Protein AF-A0A7S2QGY5-F1 (afdb_monomer)

Mean predicted aligned error: 9.91 Å

InterPro domains:
  IPR001128 Cytochrome P450 [PF00067] (17-106)
  IPR002402 Cytochrome P450, E-class, group II [PR00464] (24-44)
  IPR002402 Cytochrome P450, E-class, group II [PR00464] (79-97)
  IPR036396 Cytochrome P450 superfamily [G3DSA:1.10.630.10] (2-115)
  IPR036396 Cytochrome P450 superfamily [SSF48264] (13-113)

Sequence (116 aa):
FKMTRSAALTGTDLALHGVFFAEGRQWSQHRRLTAPAFSEAAMKNYLPATCSVVATLLDQVEIAVQAGEPVNFSDMLRRYSADLISKLAFGQDFGSLVHNSSDLADLMAWTEAMES

Foldseek 3Di:
DADDDDPVCPPDPVPCQALNNDDDPSVVVNCVVCVVCVDPVNVVVLVVVLVVLVVLLVVLVVVCVVVVHDDDVVQSVVQSVVQ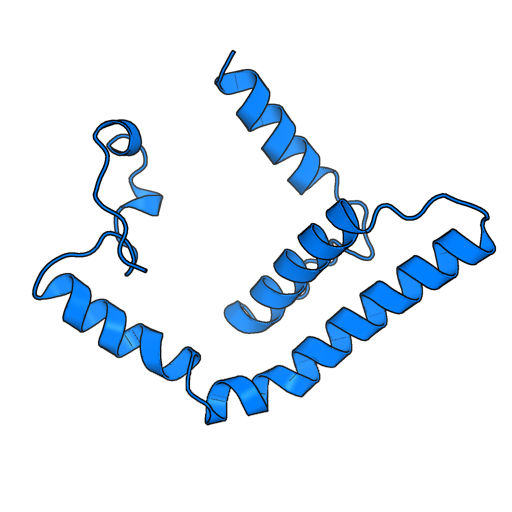SCCCSVPVDGPCVSPDVPCVVVVVVVVVVVVVD

pLDDT: mean 80.58, std 16.04, range [43.19, 96.88]

Nearest PDB structures (foldseek):
  5veu-assembly12_L  TM=9.327E-01  e=4.717E-03  Homo sapiens
  8ewn-assembly1_A-2  TM=8.635E-01  e=4.19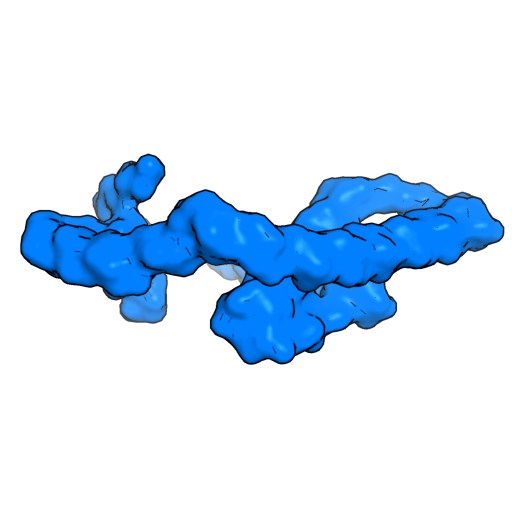6E-03  Homo sapiens
  1w0g-assembly1_A  TM=9.105E-01  e=8.983E-03  Homo sapiens
  4k9x-assembly1_A  TM=9.067E-01  e=8.472E-03  Homo sapiens
  5vc0-assembly1_A  TM=9.163E-01  e=1.276E-02  Homo sapiens

Structure (mmCIF, N/CA/C/O backbone):
data_AF-A0A7S2QGY5-F1
#
_entry.id   AF-A0A7S2QGY5-F1
#
loop_
_atom_site.group_PDB
_atom_site.id
_atom_site.type_symbol
_atom_site.label_atom_id
_atom_site.label_alt_id
_atom_site.label_comp_id
_atom_site.label_asym_id
_atom_site.label_entity_id
_atom_site.label_seq_id
_atom_site.pdbx_PDB_ins_code
_atom_site.Cartn_x
_atom_site.Cartn_y
_atom_site.Cartn_z
_atom_site.occupancy
_atom_site.B_iso_or_equiv
_atom_site.auth_seq_id
_atom_site.auth_comp_id
_atom_site.auth_asym_id
_atom_site.auth_atom_id
_atom_site.pdbx_PDB_model_num
ATOM 1 N N . PHE A 1 1 ? -2.838 11.954 14.031 1.00 49.53 1 PHE A N 1
ATOM 2 C CA . PHE A 1 1 ? -3.249 12.777 12.881 1.00 49.53 1 PHE A CA 1
ATOM 3 C C . PHE A 1 1 ? -4.733 13.098 13.001 1.00 49.53 1 PHE A C 1
ATOM 5 O O . PHE A 1 1 ? -5.552 12.203 12.847 1.00 49.53 1 PHE A O 1
ATOM 12 N N . LYS A 1 2 ? -5.061 14.338 13.379 1.00 53.66 2 LYS A N 1
ATOM 13 C CA . LYS A 1 2 ? -6.417 14.911 13.413 1.00 53.66 2 LYS A CA 1
ATOM 14 C C . LYS A 1 2 ? -6.396 16.074 12.422 1.00 53.66 2 LYS A C 1
ATOM 16 O O . LYS A 1 2 ? -5.474 16.881 12.517 1.00 53.66 2 LYS A O 1
ATOM 21 N N . MET A 1 3 ? -7.324 16.127 11.469 1.00 55.66 3 MET A N 1
ATOM 22 C CA . MET A 1 3 ? -7.400 17.249 10.530 1.00 55.66 3 MET A CA 1
ATOM 23 C C . MET A 1 3 ? -8.451 18.246 11.008 1.00 55.66 3 MET A C 1
ATOM 25 O O . MET A 1 3 ? -9.567 17.868 11.354 1.00 55.66 3 MET A O 1
ATOM 29 N N . THR A 1 4 ? -8.088 19.525 11.046 1.00 55.53 4 THR A N 1
ATOM 30 C CA . THR A 1 4 ? -9.026 20.609 11.346 1.00 55.53 4 THR A CA 1
ATOM 31 C C . THR A 1 4 ? -9.898 20.851 10.117 1.00 55.53 4 THR A C 1
ATOM 33 O O . THR A 1 4 ? -9.380 20.958 9.006 1.00 55.53 4 THR A O 1
ATOM 36 N N . ARG A 1 5 ? -11.221 20.940 10.296 1.00 53.78 5 ARG A N 1
ATOM 37 C CA . ARG A 1 5 ? -12.161 21.260 9.209 1.00 53.78 5 ARG A CA 1
ATOM 38 C C . ARG A 1 5 ? -11.788 22.617 8.592 1.00 53.78 5 ARG A C 1
ATOM 40 O O . ARG A 1 5 ? -11.858 23.634 9.275 1.00 53.78 5 ARG A O 1
ATOM 47 N N . SER A 1 6 ? -11.394 22.631 7.319 1.00 55.38 6 SER A N 1
ATOM 48 C CA . SER A 1 6 ? -11.251 23.863 6.533 1.00 55.38 6 SER A CA 1
ATOM 49 C C . SER A 1 6 ? -12.573 24.179 5.829 1.00 55.38 6 SER A C 1
ATOM 51 O O . SER A 1 6 ? -13.242 23.265 5.346 1.00 55.38 6 SER A O 1
ATOM 53 N N . ALA A 1 7 ? -12.938 25.463 5.746 1.00 54.94 7 ALA A N 1
ATOM 54 C CA . ALA A 1 7 ? -14.173 25.935 5.107 1.00 54.94 7 ALA A CA 1
ATOM 55 C C . ALA A 1 7 ? -14.291 25.532 3.619 1.00 54.94 7 ALA A C 1
ATOM 57 O O . ALA A 1 7 ? -15.399 25.462 3.088 1.00 54.94 7 ALA A O 1
ATOM 58 N N . ALA A 1 8 ? -13.173 25.201 2.965 1.00 57.00 8 ALA A N 1
ATOM 59 C CA . ALA A 1 8 ? -13.140 24.744 1.575 1.00 57.00 8 ALA A CA 1
ATOM 60 C C . ALA A 1 8 ? -13.743 23.337 1.357 1.00 57.00 8 ALA A C 1
ATOM 62 O O . ALA A 1 8 ? -14.168 23.023 0.253 1.00 57.00 8 ALA A O 1
ATOM 63 N N . LEU A 1 9 ? -13.839 22.496 2.396 1.00 53.94 9 LEU A N 1
ATOM 64 C CA . LEU A 1 9 ? -14.322 21.107 2.277 1.00 53.94 9 LEU A CA 1
ATOM 65 C C . LEU A 1 9 ? -15.840 20.958 2.482 1.00 53.94 9 LEU A C 1
ATOM 67 O O . LEU A 1 9 ? -16.358 19.846 2.530 1.00 53.94 9 LEU A O 1
ATOM 71 N N . THR A 1 10 ? -16.570 22.068 2.614 1.00 54.91 10 THR A N 1
ATOM 72 C CA . THR A 1 10 ? -18.003 22.077 2.965 1.00 54.91 10 THR A CA 1
ATOM 73 C C . THR A 1 10 ? -18.912 21.534 1.844 1.00 54.91 10 THR A C 1
ATOM 75 O O . THR A 1 10 ? -20.083 21.270 2.094 1.00 54.91 10 THR A O 1
ATOM 78 N N . GLY A 1 11 ? -18.388 21.335 0.626 1.00 50.75 11 GLY A N 1
ATOM 79 C CA . GLY A 1 11 ? -19.155 20.906 -0.555 1.00 50.75 11 GLY A CA 1
ATOM 80 C C . GLY A 1 11 ? -19.164 19.403 -0.869 1.00 50.75 11 GLY A C 1
ATOM 81 O O . GLY A 1 11 ? -19.904 18.987 -1.755 1.00 50.75 11 GLY A O 1
ATOM 82 N N . THR A 1 12 ? -18.374 18.570 -0.181 1.00 54.69 12 THR A N 1
ATOM 83 C CA . THR A 1 12 ? -18.249 17.132 -0.499 1.00 54.69 12 THR A CA 1
ATOM 84 C C . THR A 1 12 ? -18.783 16.262 0.637 1.00 54.69 12 THR A C 1
ATOM 86 O O . THR A 1 12 ? -18.059 15.930 1.577 1.00 54.69 12 THR A O 1
ATOM 89 N N . ASP A 1 13 ? -20.050 15.865 0.541 1.00 55.38 13 ASP A N 1
ATOM 90 C CA . ASP A 1 13 ? -20.773 15.118 1.586 1.00 55.38 13 ASP A CA 1
ATOM 91 C C . ASP A 1 13 ? -20.127 13.748 1.919 1.00 55.38 13 ASP A C 1
ATOM 93 O O . ASP A 1 13 ? -20.177 13.258 3.051 1.00 55.38 13 ASP A O 1
ATOM 97 N N . LEU A 1 14 ? -19.408 13.162 0.952 1.00 53.00 14 LEU A N 1
ATOM 98 C CA . LEU A 1 14 ? -18.769 11.846 1.073 1.00 53.00 14 LEU A CA 1
ATOM 99 C C . LEU A 1 14 ? -17.516 11.838 1.977 1.00 53.00 14 LEU A C 1
ATOM 101 O O . LEU A 1 14 ? -17.225 10.831 2.620 1.00 53.00 14 LEU A O 1
ATOM 105 N N . ALA A 1 15 ? -16.779 12.952 2.062 1.00 52.72 15 ALA A N 1
ATOM 106 C CA . ALA A 1 15 ? -15.522 13.037 2.820 1.00 52.72 15 ALA A CA 1
ATOM 107 C C . ALA A 1 15 ? -15.718 13.467 4.288 1.00 52.72 15 ALA A C 1
ATOM 109 O O . ALA A 1 15 ? -14.832 13.284 5.123 1.00 52.72 15 ALA A O 1
ATOM 110 N N . LEU A 1 16 ? -16.883 14.023 4.635 1.00 54.12 16 LEU 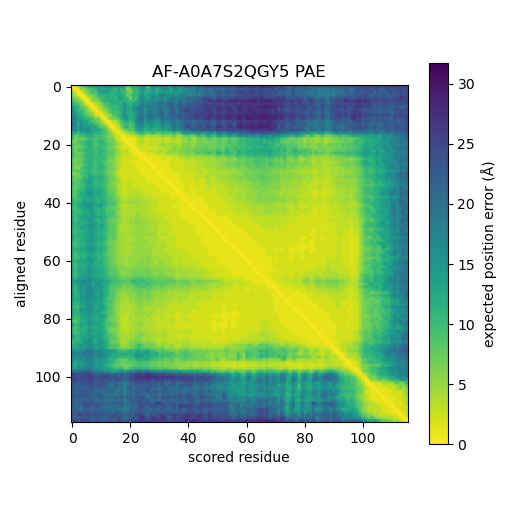A N 1
ATOM 111 C CA . LEU A 1 16 ? -17.088 14.762 5.887 1.00 54.12 16 LEU A CA 1
ATOM 112 C C . LEU A 1 16 ? -17.458 13.901 7.108 1.00 54.12 16 LEU A C 1
ATOM 114 O O . LEU A 1 16 ? -17.544 14.439 8.212 1.00 54.12 16 LEU A O 1
ATOM 118 N N . HIS A 1 17 ? -17.634 12.586 6.937 1.00 65.19 17 HIS A N 1
ATOM 119 C CA . HIS A 1 17 ? -18.111 11.673 7.988 1.00 65.19 17 HIS A CA 1
ATOM 120 C C . HIS A 1 17 ? -17.059 10.656 8.477 1.00 65.19 17 HIS A C 1
ATOM 122 O O . HIS A 1 17 ? -17.339 9.832 9.347 1.00 65.19 17 HIS A O 1
ATOM 128 N N . GLY A 1 18 ? -15.828 10.707 7.958 1.00 73.94 18 GLY A N 1
ATOM 129 C CA . GLY A 1 18 ? -14.745 9.800 8.353 1.00 73.94 18 GLY A CA 1
ATOM 130 C C . GLY A 1 18 ? -14.148 10.095 9.738 1.00 73.94 18 GLY A C 1
ATOM 131 O O . GLY A 1 18 ? -14.290 11.185 10.291 1.00 73.94 18 GLY A O 1
ATOM 132 N N . VAL A 1 19 ? -13.400 9.132 10.297 1.00 82.19 19 VAL A N 1
ATOM 133 C CA . VAL A 1 19 ? -12.713 9.267 11.605 1.00 82.19 19 VAL A CA 1
ATOM 134 C C . VAL A 1 19 ? -11.758 10.472 11.679 1.00 82.19 19 VAL A C 1
ATOM 136 O O . VAL A 1 19 ? -11.470 10.956 12.770 1.00 82.19 19 VAL A O 1
ATOM 139 N N . PHE A 1 20 ? -11.287 10.977 10.535 1.00 78.31 20 PHE A N 1
ATOM 140 C CA . PHE A 1 20 ? -10.375 12.121 10.454 1.00 78.31 20 PHE A CA 1
ATOM 141 C C . PHE A 1 20 ? -11.044 13.484 10.664 1.00 78.31 20 PHE A C 1
ATOM 143 O O . PHE A 1 20 ? -10.356 14.409 11.092 1.00 78.31 20 PHE A O 1
ATOM 150 N N . PHE A 1 21 ? -12.352 13.589 10.399 1.00 78.94 21 PHE A N 1
ATOM 151 C CA . PHE A 1 21 ? -13.129 14.834 10.499 1.00 78.94 21 PHE A CA 1
ATOM 152 C C . PHE A 1 21 ? -14.206 14.795 11.593 1.00 78.94 21 PHE A C 1
ATOM 154 O O . PHE A 1 21 ? -14.813 15.821 11.893 1.00 78.94 21 PHE A O 1
ATOM 161 N N . ALA A 1 22 ? -14.447 13.623 12.189 1.00 82.75 22 ALA A N 1
ATOM 162 C CA . ALA A 1 22 ? -15.362 13.466 13.310 1.00 82.75 22 ALA A CA 1
ATOM 163 C C . ALA A 1 22 ? -14.832 14.167 14.574 1.00 82.75 22 ALA A C 1
ATOM 165 O O . ALA A 1 22 ? -13.626 14.198 14.826 1.00 82.75 22 ALA A O 1
ATOM 166 N N . GLU A 1 23 ? -15.746 14.665 15.410 1.00 80.56 23 GLU A N 1
ATOM 167 C CA . GLU A 1 23 ? -15.424 15.385 16.649 1.00 80.56 23 GLU A CA 1
ATOM 168 C C . GLU A 1 23 ? -16.133 14.784 17.873 1.00 80.56 23 GLU A C 1
ATOM 170 O O . GLU A 1 23 ? -17.150 14.089 17.769 1.00 80.56 23 GLU A O 1
ATOM 175 N N . GLY A 1 24 ? -15.585 15.040 19.065 1.00 86.56 24 GLY A N 1
ATOM 176 C CA . GLY A 1 24 ? -16.186 14.656 20.347 1.00 86.56 24 GLY A CA 1
ATOM 177 C C . GLY A 1 24 ? -16.594 13.177 20.430 1.00 86.56 24 GLY A C 1
ATOM 178 O O . GLY A 1 24 ? -15.786 12.270 20.212 1.00 86.56 24 GLY A O 1
ATOM 179 N N . ARG A 1 25 ? -17.870 12.916 20.755 1.00 87.56 25 ARG A N 1
ATOM 180 C CA . ARG A 1 25 ? -18.398 11.542 20.870 1.00 87.56 25 ARG A CA 1
ATOM 181 C C . ARG A 1 25 ? -18.364 10.774 19.547 1.00 87.56 25 ARG A C 1
ATOM 183 O O . ARG A 1 25 ? -18.112 9.573 19.572 1.00 87.56 25 ARG A O 1
ATOM 190 N N . GLN A 1 26 ? -18.565 11.451 18.418 1.00 84.75 26 GLN A N 1
ATOM 191 C CA . GLN A 1 26 ? -18.547 10.818 17.098 1.00 84.75 26 GLN A CA 1
ATOM 192 C C . GLN A 1 26 ? -17.140 10.312 16.757 1.00 84.75 26 GLN A C 1
ATOM 194 O O . GLN A 1 26 ? -16.978 9.165 16.344 1.00 84.75 26 GLN A O 1
ATOM 199 N N . TRP A 1 27 ? -16.107 11.117 17.035 1.00 87.94 27 TRP A N 1
ATOM 200 C CA . TRP A 1 27 ? -14.714 10.688 16.883 1.00 87.94 27 TRP A CA 1
ATOM 201 C C . TRP A 1 27 ? -14.404 9.444 17.716 1.00 87.94 27 TRP A C 1
ATOM 203 O O . TRP A 1 27 ? -13.842 8.478 17.203 1.00 87.94 27 TRP A O 1
ATOM 213 N N . SER A 1 28 ? -14.810 9.443 18.990 1.00 88.50 28 SER A N 1
ATOM 214 C CA . SER A 1 28 ? -14.589 8.306 19.889 1.00 88.50 28 SER A CA 1
ATOM 215 C C . SER A 1 28 ? -15.237 7.023 19.353 1.00 88.50 28 SER A C 1
ATOM 217 O O . SER A 1 28 ? -14.597 5.970 19.335 1.00 88.50 28 SER A O 1
ATOM 219 N N . GLN A 1 29 ? -16.470 7.115 18.843 1.00 89.62 29 GLN A N 1
ATOM 220 C CA . GLN A 1 29 ? -17.178 5.986 18.236 1.00 89.62 29 GLN A CA 1
ATOM 221 C C . GLN A 1 29 ? -16.477 5.487 16.964 1.00 89.62 29 GLN A C 1
ATOM 223 O O . GLN A 1 29 ? -16.169 4.299 16.866 1.00 89.62 29 GLN A O 1
ATOM 228 N N . HIS A 1 30 ? -16.147 6.379 16.024 1.00 88.75 30 HIS A N 1
ATOM 229 C CA . HIS A 1 30 ? -15.465 6.006 14.779 1.00 88.75 30 HIS A CA 1
ATOM 230 C C . HIS A 1 30 ? -14.076 5.415 15.044 1.00 88.75 30 HIS A C 1
ATOM 232 O O . HIS A 1 30 ? -13.684 4.421 14.427 1.00 88.75 30 HIS A O 1
ATOM 238 N N . ARG A 1 31 ? -13.329 5.978 15.999 1.00 89.69 31 ARG A N 1
ATOM 239 C CA . ARG A 1 31 ? -12.013 5.464 16.387 1.00 89.69 31 ARG A CA 1
ATOM 240 C C . ARG A 1 31 ? -12.121 4.090 17.035 1.00 89.69 31 ARG A C 1
ATOM 242 O O . ARG A 1 31 ? -11.304 3.232 16.719 1.00 89.69 31 ARG A O 1
ATOM 249 N N . ARG A 1 32 ? -13.130 3.853 17.881 1.00 92.19 32 ARG A N 1
ATOM 250 C CA . ARG A 1 32 ? -13.375 2.532 18.483 1.00 92.19 32 ARG A CA 1
ATOM 251 C C . ARG A 1 32 ? -13.644 1.460 17.425 1.00 92.19 32 ARG A C 1
ATOM 253 O O . ARG A 1 32 ? -13.200 0.332 17.599 1.00 92.19 32 ARG A O 1
ATOM 260 N N . LEU A 1 33 ? -14.340 1.813 16.344 1.00 90.19 33 LEU A N 1
ATOM 261 C CA . LEU A 1 33 ? -14.633 0.895 15.239 1.00 90.19 33 LEU A CA 1
ATOM 262 C C . LEU A 1 33 ? -13.419 0.650 14.330 1.00 90.19 33 LEU A C 1
ATOM 264 O O . LEU A 1 33 ? -13.194 -0.475 13.902 1.00 90.19 33 LEU A O 1
ATOM 268 N N . THR A 1 34 ? -12.623 1.684 14.048 1.00 90.00 34 THR A N 1
ATOM 269 C CA . THR A 1 34 ? -11.524 1.611 13.062 1.00 90.00 34 THR A CA 1
ATOM 270 C C . THR A 1 34 ? -10.180 1.191 13.652 1.00 90.00 34 THR A C 1
ATOM 272 O O . THR A 1 34 ? -9.389 0.549 12.969 1.00 90.00 34 THR A O 1
ATOM 275 N N . ALA A 1 35 ? -9.890 1.518 14.915 1.00 91.44 35 ALA A N 1
ATOM 276 C CA . ALA A 1 35 ? -8.596 1.228 15.537 1.00 91.44 35 ALA A CA 1
ATOM 277 C C . ALA A 1 35 ? -8.193 -0.264 15.539 1.00 91.44 35 ALA A C 1
ATOM 279 O O . ALA A 1 35 ? -7.007 -0.523 15.329 1.00 91.44 35 ALA A O 1
ATOM 280 N N . PRO A 1 36 ? -9.103 -1.247 15.719 1.00 94.06 36 PRO A N 1
ATOM 281 C CA . PRO A 1 36 ? -8.734 -2.665 15.689 1.00 94.06 36 PRO A CA 1
ATOM 282 C C . PRO A 1 36 ? -8.083 -3.116 14.373 1.00 94.06 36 PRO A C 1
ATOM 284 O O . PRO A 1 36 ? -7.169 -3.943 14.406 1.00 94.06 36 PRO A O 1
ATOM 287 N N . ALA A 1 37 ? -8.479 -2.523 13.239 1.00 90.75 37 ALA A N 1
ATOM 288 C CA . ALA A 1 37 ? -7.895 -2.799 11.922 1.00 90.75 37 ALA A CA 1
ATOM 289 C C . ALA A 1 37 ? -6.421 -2.364 11.805 1.00 90.75 37 ALA A C 1
ATOM 291 O O . ALA A 1 37 ? -5.731 -2.773 10.875 1.00 90.75 37 ALA A O 1
ATOM 292 N N . PHE A 1 38 ? -5.934 -1.565 12.760 1.00 90.75 38 PHE A N 1
ATOM 293 C CA . PHE A 1 38 ? -4.552 -1.093 12.859 1.00 90.75 38 PHE A CA 1
ATOM 294 C C . PHE A 1 38 ? -3.813 -1.661 14.083 1.00 90.75 38 PHE A C 1
ATOM 296 O O . PHE A 1 38 ? -2.786 -1.126 14.494 1.00 90.75 38 PHE A O 1
ATOM 303 N N . SER A 1 39 ? -4.343 -2.719 14.703 1.00 94.75 39 SER A N 1
ATOM 304 C CA . SER A 1 39 ? -3.663 -3.425 15.795 1.00 94.75 39 SER A CA 1
ATOM 305 C C . SER A 1 39 ? -2.442 -4.202 15.294 1.00 94.75 39 SER A C 1
ATOM 307 O O . SER A 1 39 ? -2.357 -4.556 14.121 1.00 94.75 39 SER A O 1
ATOM 309 N N . GLU A 1 40 ? -1.509 -4.531 16.189 1.00 95.06 40 GLU A N 1
ATOM 310 C CA . GLU A 1 40 ? -0.332 -5.344 15.849 1.00 95.06 40 GLU A CA 1
ATOM 311 C C . GLU A 1 40 ? -0.719 -6.698 15.230 1.00 95.06 40 GLU A C 1
ATOM 313 O O . GLU A 1 40 ? -0.120 -7.131 14.247 1.00 95.06 40 GLU A O 1
ATOM 318 N N . ALA A 1 41 ? -1.754 -7.347 15.771 1.00 95.81 41 ALA A N 1
ATOM 319 C CA . ALA A 1 41 ? -2.277 -8.597 15.230 1.00 95.81 41 ALA A CA 1
ATOM 320 C C . ALA A 1 41 ? -2.804 -8.418 13.797 1.00 95.81 41 ALA A C 1
ATOM 322 O O . ALA A 1 41 ? -2.490 -9.224 12.924 1.00 95.81 41 ALA A O 1
ATOM 323 N N . ALA A 1 42 ? -3.544 -7.334 13.532 1.00 93.31 42 ALA A N 1
ATOM 324 C CA . ALA A 1 42 ? -4.003 -7.010 12.184 1.00 93.31 42 ALA A CA 1
ATOM 325 C C . ALA A 1 42 ? -2.825 -6.739 11.231 1.00 93.31 42 ALA A C 1
ATOM 327 O O . ALA A 1 42 ? -2.786 -7.309 10.146 1.00 93.31 42 ALA A O 1
ATOM 328 N N . MET A 1 43 ? -1.816 -5.966 11.655 1.00 94.38 43 MET A N 1
ATOM 329 C CA . MET A 1 43 ? -0.614 -5.703 10.846 1.00 94.38 43 MET A CA 1
ATOM 330 C C . MET A 1 43 ? 0.129 -6.986 10.474 1.00 94.38 43 MET A C 1
ATOM 332 O O . MET A 1 43 ? 0.501 -7.165 9.316 1.00 94.38 43 MET A O 1
ATOM 336 N N . LYS A 1 44 ? 0.301 -7.907 11.428 1.00 95.69 44 LYS A N 1
ATOM 337 C CA . LYS A 1 44 ? 0.907 -9.222 11.169 1.00 95.69 44 LYS A CA 1
ATOM 338 C C . LYS A 1 44 ? 0.101 -10.022 10.146 1.00 95.69 44 LYS A C 1
ATOM 340 O O . LYS A 1 44 ? 0.689 -10.620 9.250 1.00 95.69 44 LYS A O 1
ATOM 345 N N . ASN A 1 45 ? -1.227 -9.977 10.235 1.00 94.06 45 ASN A N 1
ATOM 346 C CA . ASN A 1 45 ? -2.112 -10.652 9.286 1.00 94.06 45 ASN A CA 1
ATOM 347 C C . ASN A 1 45 ? -2.094 -10.024 7.884 1.00 94.06 45 ASN A C 1
ATOM 349 O O . ASN A 1 45 ? -2.424 -10.707 6.919 1.00 94.06 45 ASN A O 1
ATOM 353 N N . TYR A 1 46 ? -1.702 -8.754 7.747 1.00 94.81 46 TYR A N 1
ATOM 354 C CA . TYR A 1 46 ? -1.596 -8.087 6.446 1.00 94.81 46 TYR A CA 1
ATOM 355 C C . TYR A 1 46 ? -0.298 -8.418 5.707 1.00 94.81 46 TYR A C 1
ATOM 357 O O . TYR A 1 46 ? -0.269 -8.308 4.484 1.00 94.81 46 TYR A O 1
ATOM 365 N N . LEU A 1 47 ? 0.749 -8.879 6.405 1.00 95.38 47 LEU A N 1
ATOM 366 C CA . LEU A 1 47 ? 2.055 -9.175 5.802 1.00 95.38 47 LEU A CA 1
ATOM 367 C C . LEU A 1 47 ? 1.984 -10.069 4.552 1.00 95.38 47 LEU A C 1
ATOM 369 O O . LEU A 1 47 ? 2.614 -9.705 3.562 1.00 95.38 47 LEU A O 1
ATOM 373 N N . PRO A 1 48 ? 1.221 -11.181 4.519 1.00 94.06 48 PRO A N 1
ATOM 374 C CA . PRO A 1 48 ? 1.137 -12.010 3.318 1.0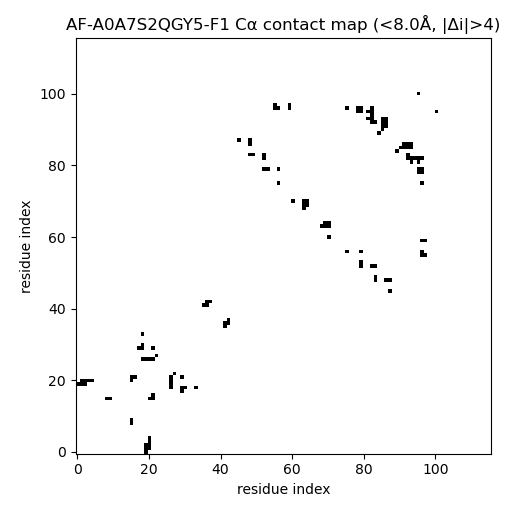0 94.06 48 PRO A CA 1
ATOM 375 C C . PRO A 1 48 ? 0.570 -11.252 2.111 1.00 94.06 48 PRO A C 1
ATOM 377 O O . PRO A 1 48 ? 1.095 -11.366 1.004 1.00 94.06 48 PRO A O 1
ATOM 380 N N . ALA A 1 49 ? -0.473 -10.443 2.325 1.00 91.69 49 ALA A N 1
ATOM 381 C CA . ALA A 1 49 ? -1.061 -9.620 1.274 1.00 91.69 49 ALA A CA 1
ATOM 382 C C . ALA A 1 49 ? -0.082 -8.532 0.813 1.00 91.69 49 ALA A C 1
ATOM 384 O O . ALA A 1 49 ? 0.107 -8.367 -0.390 1.00 91.69 49 ALA A O 1
ATOM 385 N N . THR A 1 50 ? 0.605 -7.868 1.747 1.00 94.88 50 THR A N 1
ATOM 386 C CA . THR A 1 50 ? 1.665 -6.897 1.445 1.00 94.88 50 THR A CA 1
ATOM 387 C C . THR A 1 50 ? 2.756 -7.515 0.578 1.00 94.88 50 THR A C 1
ATOM 389 O O . THR A 1 50 ? 3.058 -6.987 -0.489 1.00 94.88 50 THR A O 1
ATOM 392 N N . CYS A 1 51 ? 3.300 -8.669 0.974 1.00 95.88 51 CYS A N 1
ATOM 393 C CA . CYS A 1 51 ? 4.329 -9.367 0.204 1.00 95.88 51 CYS A CA 1
ATOM 394 C C . CYS A 1 51 ? 3.846 -9.757 -1.200 1.00 95.88 51 CYS A C 1
ATOM 396 O O . CYS A 1 51 ? 4.612 -9.656 -2.152 1.00 95.88 51 CYS A O 1
ATOM 398 N N . SER A 1 52 ? 2.580 -10.160 -1.347 1.00 93.94 52 SER A N 1
ATOM 399 C CA . SER A 1 52 ? 1.995 -10.481 -2.654 1.00 93.94 52 SER A CA 1
ATOM 400 C C . SER A 1 52 ? 1.958 -9.271 -3.598 1.00 93.94 52 SER A C 1
ATOM 402 O O . SER A 1 52 ? 2.299 -9.414 -4.771 1.00 93.94 52 SER A O 1
ATOM 404 N N . VAL A 1 53 ? 1.584 -8.085 -3.107 1.00 94.44 53 VAL A N 1
ATOM 405 C CA . VAL A 1 53 ? 1.567 -6.866 -3.940 1.00 94.44 53 VAL A CA 1
ATOM 406 C C . VAL A 1 53 ? 2.995 -6.375 -4.216 1.00 94.44 53 VAL A C 1
ATOM 408 O O . VAL A 1 53 ? 3.291 -5.945 -5.328 1.00 94.44 53 VAL A O 1
ATOM 411 N N . VAL A 1 54 ? 3.918 -6.512 -3.251 1.00 96.31 54 VAL A N 1
ATOM 412 C CA . VAL A 1 54 ? 5.350 -6.224 -3.470 1.00 96.31 54 VAL A CA 1
ATOM 413 C C . VAL A 1 54 ? 5.932 -7.117 -4.566 1.00 96.31 54 VAL A C 1
ATOM 415 O O . VAL A 1 54 ? 6.648 -6.611 -5.421 1.00 96.31 54 VAL A O 1
ATOM 418 N N . ALA A 1 55 ? 5.613 -8.414 -4.579 1.00 96.69 55 ALA A N 1
ATOM 419 C CA . ALA A 1 55 ? 6.072 -9.322 -5.630 1.00 96.69 55 ALA A CA 1
ATOM 420 C C . ALA A 1 55 ? 5.608 -8.852 -7.018 1.00 96.69 55 ALA A C 1
ATOM 422 O O . ALA A 1 55 ? 6.418 -8.753 -7.929 1.00 96.69 55 ALA A O 1
ATOM 423 N N . THR A 1 56 ? 4.344 -8.433 -7.134 1.00 94.62 56 THR A N 1
ATOM 424 C CA . THR A 1 56 ? 3.801 -7.883 -8.388 1.00 94.62 56 THR A CA 1
ATOM 425 C C . THR A 1 56 ? 4.545 -6.617 -8.818 1.00 94.62 56 THR A C 1
ATOM 427 O O . THR A 1 56 ? 4.876 -6.459 -9.989 1.00 94.62 56 THR A O 1
ATOM 430 N N . LEU A 1 57 ? 4.853 -5.718 -7.875 1.00 95.62 57 LEU A N 1
ATOM 431 C CA . LEU A 1 57 ? 5.656 -4.526 -8.157 1.00 95.62 57 LEU A CA 1
ATOM 432 C C . LEU A 1 57 ? 7.051 -4.899 -8.677 1.00 95.62 57 LEU A C 1
ATOM 434 O O . LEU A 1 57 ? 7.506 -4.303 -9.649 1.00 95.62 57 LEU A O 1
ATOM 438 N N . LEU A 1 58 ? 7.717 -5.877 -8.057 1.00 96.88 58 LEU A N 1
ATOM 439 C CA . LEU A 1 58 ? 9.044 -6.332 -8.481 1.00 96.88 58 LEU A CA 1
ATOM 440 C C . LEU A 1 58 ? 9.013 -6.968 -9.875 1.00 96.88 58 LEU A C 1
ATOM 442 O O . LEU A 1 58 ? 9.897 -6.675 -10.675 1.00 96.88 58 LEU A O 1
ATOM 446 N N . ASP A 1 59 ? 7.979 -7.748 -10.192 1.00 96.31 59 ASP A N 1
ATOM 447 C CA . ASP A 1 59 ? 7.798 -8.324 -11.529 1.00 96.31 59 ASP A CA 1
ATOM 448 C C . ASP A 1 59 ? 7.685 -7.224 -12.599 1.00 96.31 59 ASP A C 1
ATOM 450 O O . ASP A 1 59 ? 8.311 -7.313 -13.654 1.00 96.31 59 ASP A O 1
ATOM 454 N N . GLN A 1 60 ? 6.946 -6.142 -12.321 1.00 94.31 60 GLN A N 1
ATOM 455 C CA . GLN A 1 60 ? 6.843 -5.003 -13.245 1.00 94.31 60 GLN A CA 1
ATOM 456 C C . GLN A 1 60 ? 8.167 -4.243 -13.398 1.00 94.31 60 GLN A C 1
ATOM 458 O O . GLN A 1 60 ? 8.501 -3.808 -14.501 1.00 94.31 60 GLN A O 1
ATOM 463 N N . VAL A 1 61 ? 8.941 -4.098 -12.314 1.00 95.31 61 VAL A N 1
ATOM 464 C CA . VAL A 1 61 ? 10.285 -3.500 -12.384 1.00 95.31 61 VAL A CA 1
ATOM 465 C C . VAL A 1 61 ? 11.194 -4.346 -13.272 1.00 95.31 61 VAL A C 1
ATOM 467 O O . VAL A 1 61 ? 11.877 -3.798 -14.133 1.00 95.31 61 VAL A O 1
ATOM 470 N N . GLU A 1 62 ? 11.189 -5.666 -13.089 1.00 96.69 62 GLU A N 1
ATOM 471 C CA . GLU A 1 62 ? 12.009 -6.591 -13.874 1.00 96.69 62 GLU A CA 1
ATOM 472 C C . GLU A 1 62 ? 11.659 -6.518 -15.369 1.00 96.69 62 GLU A C 1
ATOM 474 O O . GLU A 1 62 ? 12.558 -6.417 -16.204 1.00 96.69 62 GLU A O 1
ATOM 479 N N . ILE A 1 63 ? 10.365 -6.471 -15.711 1.00 94.50 63 ILE A N 1
ATOM 480 C CA . ILE A 1 63 ? 9.896 -6.304 -17.097 1.00 94.50 63 ILE A CA 1
ATOM 481 C C . ILE A 1 63 ? 10.439 -5.007 -17.716 1.00 94.50 63 ILE A C 1
ATOM 483 O O . ILE A 1 63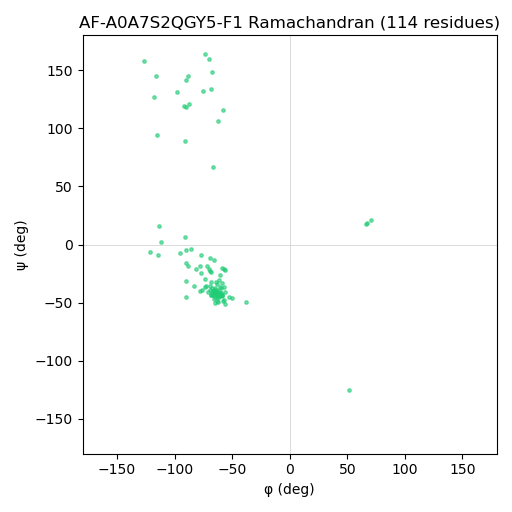 ? 10.997 -5.039 -18.815 1.00 94.50 63 ILE A O 1
ATOM 487 N N . ALA A 1 64 ? 10.319 -3.876 -17.014 1.00 93.44 64 ALA A N 1
ATOM 488 C CA . ALA A 1 64 ? 10.802 -2.586 -17.509 1.00 93.44 64 ALA A CA 1
ATOM 489 C C . ALA A 1 64 ? 12.330 -2.576 -17.696 1.00 93.44 64 ALA A C 1
ATOM 491 O O . ALA A 1 64 ? 12.834 -2.110 -18.719 1.00 93.44 64 ALA A O 1
ATOM 492 N N . VAL A 1 65 ? 13.072 -3.153 -16.744 1.00 95.56 65 VAL A N 1
ATOM 493 C CA . VAL A 1 65 ? 14.536 -3.273 -16.823 1.00 95.56 65 VAL A CA 1
ATOM 494 C C . VAL A 1 65 ? 14.957 -4.127 -18.019 1.00 95.56 65 VAL A C 1
ATOM 496 O O . VAL A 1 65 ? 15.854 -3.728 -18.763 1.00 95.56 65 VAL A O 1
ATOM 499 N N . GLN A 1 66 ? 14.298 -5.267 -18.249 1.00 96.62 66 GLN A N 1
ATOM 500 C CA . GLN A 1 66 ? 14.574 -6.136 -19.399 1.00 96.62 66 GLN A CA 1
ATOM 501 C C . GLN A 1 66 ? 14.255 -5.461 -20.740 1.00 96.62 66 GLN A C 1
ATOM 503 O O . GLN A 1 66 ? 14.948 -5.706 -21.728 1.00 96.62 66 GLN A O 1
ATOM 508 N N . ALA A 1 67 ? 13.250 -4.583 -20.773 1.00 95.44 67 ALA A N 1
ATOM 509 C CA . ALA A 1 67 ? 12.913 -3.771 -21.940 1.00 95.44 67 ALA A CA 1
ATOM 510 C C . ALA A 1 67 ? 13.863 -2.572 -22.152 1.00 95.44 67 ALA A C 1
ATOM 512 O O . ALA A 1 67 ? 13.805 -1.919 -23.195 1.00 95.44 67 ALA A O 1
ATOM 513 N N . GLY A 1 68 ? 14.750 -2.277 -21.193 1.00 95.56 68 GLY A N 1
ATOM 514 C CA . GLY A 1 68 ? 15.604 -1.087 -21.219 1.00 95.56 68 GLY A CA 1
ATOM 515 C C . GLY A 1 68 ? 14.834 0.216 -20.982 1.00 95.56 68 GLY A C 1
ATOM 516 O O . GLY A 1 68 ? 15.308 1.289 -21.358 1.00 95.56 68 GLY A O 1
ATOM 517 N N . GLU A 1 69 ? 13.648 0.131 -20.379 1.00 93.62 69 GLU A N 1
ATOM 518 C CA . GLU A 1 69 ? 12.787 1.273 -20.100 1.00 93.62 69 GLU A CA 1
ATOM 519 C C . GLU A 1 69 ? 13.114 1.911 -18.738 1.00 93.62 69 GLU A C 1
ATOM 521 O O . GLU A 1 69 ? 13.472 1.223 -17.776 1.00 93.62 69 GLU A O 1
ATOM 526 N N . PRO A 1 70 ? 12.994 3.244 -18.615 1.00 92.19 70 PRO A N 1
ATOM 527 C CA . PRO A 1 70 ? 13.179 3.918 -17.340 1.00 92.19 70 PRO A CA 1
ATOM 528 C C . PRO A 1 70 ? 12.048 3.575 -16.361 1.00 92.19 70 PRO A C 1
ATOM 530 O O . PRO A 1 70 ? 10.866 3.681 -16.680 1.00 92.19 70 PRO A O 1
ATOM 533 N N . VAL A 1 71 ? 12.416 3.251 -15.122 1.00 92.38 71 VAL A N 1
ATOM 534 C CA . VAL A 1 71 ? 11.464 2.934 -14.050 1.00 92.38 71 VAL A CA 1
ATOM 535 C C . VAL A 1 71 ? 11.084 4.197 -13.273 1.00 92.38 71 VAL A C 1
ATOM 537 O O . VAL A 1 71 ? 11.926 4.816 -12.619 1.00 92.38 71 VAL A O 1
ATOM 540 N N . ASN A 1 72 ? 9.799 4.565 -13.284 1.00 91.69 72 ASN A N 1
ATOM 541 C CA . ASN A 1 72 ? 9.267 5.643 -12.446 1.00 91.69 72 ASN A CA 1
ATOM 542 C C . ASN A 1 72 ? 8.764 5.100 -11.098 1.00 91.69 72 ASN A C 1
ATOM 544 O O . ASN A 1 72 ? 7.586 4.780 -10.931 1.00 91.69 72 ASN A O 1
ATOM 548 N N . PHE A 1 73 ? 9.654 5.036 -10.106 1.00 92.31 73 PHE A N 1
ATOM 549 C CA . PHE A 1 73 ? 9.314 4.521 -8.775 1.00 92.31 73 PHE A CA 1
ATOM 550 C C . PHE A 1 73 ? 8.227 5.320 -8.048 1.00 92.31 73 PHE A C 1
ATOM 552 O O . PHE A 1 73 ? 7.463 4.729 -7.289 1.00 92.31 73 PHE A O 1
ATOM 559 N N . SER A 1 74 ? 8.115 6.631 -8.274 1.00 91.69 74 SER A N 1
ATOM 560 C CA . SER A 1 74 ? 7.056 7.438 -7.651 1.00 91.69 74 SER A CA 1
ATOM 561 C C . SER A 1 74 ? 5.671 6.986 -8.113 1.00 91.69 74 SER A C 1
ATOM 563 O O . SER A 1 74 ? 4.765 6.825 -7.294 1.00 91.69 74 SER A O 1
ATOM 565 N N . ASP A 1 75 ? 5.518 6.729 -9.414 1.00 88.69 75 ASP A N 1
ATOM 566 C CA . ASP A 1 75 ? 4.267 6.229 -9.982 1.00 88.69 75 ASP A CA 1
ATOM 567 C C . ASP A 1 75 ? 3.975 4.787 -9.535 1.00 88.69 75 ASP A C 1
ATOM 569 O O . ASP A 1 75 ? 2.868 4.480 -9.089 1.00 88.69 75 ASP A O 1
ATOM 573 N N . MET A 1 76 ? 4.988 3.916 -9.547 1.00 91.31 76 MET A N 1
ATOM 574 C CA . MET A 1 76 ? 4.830 2.527 -9.104 1.00 91.31 76 MET A CA 1
ATOM 575 C C . MET A 1 76 ? 4.460 2.417 -7.624 1.00 91.31 76 MET A C 1
ATOM 577 O O . MET A 1 76 ? 3.583 1.633 -7.271 1.00 91.31 76 MET A O 1
ATOM 581 N N . LEU A 1 77 ? 5.068 3.223 -6.747 1.00 93.06 77 LEU A N 1
ATOM 582 C CA . LEU A 1 77 ? 4.739 3.225 -5.318 1.00 93.06 77 LEU A CA 1
ATOM 583 C C . LEU A 1 77 ? 3.330 3.767 -5.046 1.00 93.06 77 LEU A C 1
ATOM 585 O O . LEU A 1 77 ? 2.657 3.290 -4.124 1.00 93.06 77 LEU A O 1
ATOM 589 N N . ARG A 1 78 ? 2.853 4.722 -5.858 1.00 91.75 78 ARG A N 1
ATOM 590 C CA . ARG A 1 78 ? 1.462 5.195 -5.808 1.00 91.75 78 ARG A CA 1
ATOM 591 C C 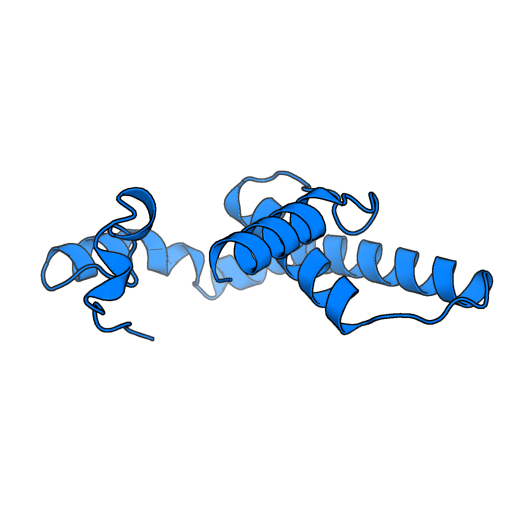. ARG A 1 78 ? 0.490 4.059 -6.140 1.00 91.75 78 ARG A C 1
ATOM 593 O O . ARG A 1 78 ? -0.435 3.818 -5.366 1.00 91.75 78 ARG A O 1
ATOM 600 N N . ARG A 1 79 ? 0.733 3.332 -7.235 1.00 90.06 79 ARG A N 1
ATOM 601 C CA . ARG A 1 79 ? -0.093 2.188 -7.673 1.00 90.06 79 ARG A CA 1
ATOM 602 C C . ARG A 1 79 ? -0.048 1.033 -6.681 1.00 90.06 79 ARG A C 1
ATOM 604 O O . ARG A 1 79 ? -1.091 0.546 -6.266 1.00 90.06 79 ARG A O 1
ATOM 611 N N . TYR A 1 80 ? 1.143 0.689 -6.197 1.00 93.25 80 TYR A N 1
ATOM 612 C CA . TYR A 1 80 ? 1.339 -0.286 -5.125 1.00 93.25 80 TYR A CA 1
ATOM 613 C C . TYR A 1 80 ? 0.503 0.041 -3.887 1.00 93.25 80 TYR A C 1
ATOM 615 O O . TYR A 1 80 ? -0.150 -0.836 -3.327 1.00 93.25 80 TYR A O 1
ATOM 623 N N . SER A 1 81 ? 0.496 1.307 -3.462 1.00 92.31 81 SER A N 1
ATOM 624 C CA . SER A 1 81 ? -0.279 1.724 -2.293 1.00 92.31 81 SER A CA 1
ATOM 625 C C . SER A 1 81 ? -1.786 1.578 -2.537 1.00 92.31 81 SER A C 1
ATOM 627 O O . SER A 1 81 ? -2.501 1.135 -1.638 1.00 92.31 81 SER A O 1
ATOM 629 N N . ALA A 1 82 ? -2.267 1.902 -3.742 1.00 90.62 82 ALA A N 1
ATOM 630 C CA . ALA A 1 82 ? -3.669 1.734 -4.126 1.00 90.62 82 ALA A CA 1
ATOM 631 C C . ALA A 1 82 ? -4.087 0.252 -4.176 1.00 90.62 82 ALA A C 1
ATOM 633 O O . ALA A 1 82 ? -5.105 -0.112 -3.581 1.00 90.62 82 ALA A O 1
ATOM 634 N N . ASP A 1 83 ? -3.280 -0.605 -4.807 1.00 90.88 83 ASP A N 1
ATOM 635 C CA . ASP A 1 83 ? -3.524 -2.050 -4.891 1.00 90.88 83 ASP A CA 1
ATOM 636 C C . ASP A 1 83 ? -3.493 -2.688 -3.495 1.00 90.88 83 ASP A C 1
ATOM 638 O O . ASP A 1 83 ? -4.384 -3.458 -3.134 1.00 90.88 83 ASP A O 1
ATOM 642 N N . LEU A 1 84 ? -2.527 -2.302 -2.653 1.00 93.50 84 LEU A N 1
ATOM 643 C CA . LEU A 1 84 ? -2.427 -2.787 -1.279 1.00 93.50 84 LEU A CA 1
ATOM 644 C C . LEU A 1 84 ? -3.639 -2.379 -0.435 1.00 93.50 84 LEU A C 1
ATOM 646 O O . LEU A 1 84 ? -4.225 -3.225 0.239 1.00 93.50 84 LEU A O 1
ATOM 650 N N . ILE A 1 85 ? -4.035 -1.103 -0.464 1.00 90.94 85 ILE A N 1
ATOM 651 C CA . ILE A 1 85 ? -5.208 -0.632 0.287 1.00 90.94 85 ILE A CA 1
ATOM 652 C C . ILE A 1 85 ? -6.467 -1.345 -0.205 1.00 90.94 85 ILE A C 1
ATOM 654 O O . ILE A 1 85 ? -7.256 -1.794 0.623 1.00 90.94 85 ILE A O 1
ATOM 658 N N . SER A 1 86 ? -6.635 -1.509 -1.518 1.00 88.81 86 SER A N 1
ATOM 659 C CA . SER A 1 86 ? -7.796 -2.198 -2.095 1.00 88.81 86 SER A CA 1
ATOM 660 C C . SER A 1 86 ? -7.862 -3.661 -1.657 1.00 88.81 86 SER A C 1
ATOM 662 O O . SER A 1 86 ? -8.913 -4.143 -1.221 1.00 88.81 86 SER A O 1
ATOM 664 N N . LYS A 1 87 ? -6.711 -4.339 -1.653 1.00 90.06 87 LYS A N 1
ATOM 665 C CA . LYS A 1 87 ? -6.588 -5.731 -1.220 1.00 90.06 87 LYS A CA 1
ATOM 666 C C . LYS A 1 87 ? -6.874 -5.897 0.267 1.00 90.06 87 LYS A C 1
ATOM 668 O O . LYS A 1 87 ? -7.559 -6.840 0.651 1.00 90.06 87 LYS A O 1
ATOM 673 N N . LEU A 1 88 ? -6.400 -4.978 1.106 1.00 90.81 88 LEU A N 1
ATOM 674 C CA . LEU A 1 88 ? -6.609 -5.043 2.555 1.00 90.81 88 LEU A CA 1
ATOM 675 C C . LEU A 1 88 ? -8.014 -4.598 2.984 1.00 90.81 88 LEU A C 1
ATOM 677 O O . LEU A 1 88 ? -8.593 -5.201 3.884 1.00 90.81 88 LEU A O 1
ATOM 681 N N . ALA A 1 89 ? -8.564 -3.550 2.367 1.00 85.38 89 ALA A N 1
ATOM 682 C CA . ALA A 1 89 ? -9.852 -2.975 2.751 1.00 85.38 89 ALA A CA 1
ATOM 683 C C . ALA A 1 89 ? -11.045 -3.727 2.147 1.00 85.38 89 ALA A C 1
ATOM 685 O O . ALA A 1 89 ? -12.079 -3.849 2.803 1.00 85.38 89 ALA A O 1
ATOM 686 N N . PHE A 1 90 ? -10.906 -4.230 0.915 1.00 84.50 90 PHE A N 1
ATOM 687 C CA . PHE A 1 90 ? -12.012 -4.819 0.151 1.00 84.50 90 PHE A CA 1
ATOM 688 C C . PHE A 1 90 ? -11.765 -6.273 -0.262 1.00 84.50 90 PHE A C 1
ATOM 690 O O . PHE A 1 90 ? -12.668 -6.915 -0.796 1.00 84.50 90 PHE A O 1
ATOM 697 N N . GLY A 1 91 ? -10.564 -6.815 -0.030 1.00 83.25 91 GLY A N 1
ATOM 698 C CA . GLY A 1 91 ? -10.213 -8.165 -0.475 1.00 83.25 91 GLY A CA 1
ATOM 699 C C . GLY A 1 91 ? -10.142 -8.301 -1.998 1.00 83.25 91 GLY A C 1
ATOM 700 O O . GLY A 1 91 ? -10.248 -9.416 -2.500 1.00 83.25 91 GLY A O 1
ATOM 701 N N . GLN A 1 92 ? -10.024 -7.188 -2.729 1.00 77.44 92 GLN A N 1
ATOM 702 C CA . GLN A 1 92 ? -9.992 -7.145 -4.193 1.00 77.44 92 GLN A CA 1
ATOM 703 C C . GLN A 1 92 ? -8.644 -6.623 -4.680 1.00 77.44 92 GLN A C 1
ATOM 705 O O . GLN A 1 92 ? -8.059 -5.737 -4.059 1.00 77.44 92 GLN A O 1
ATOM 710 N N . ASP A 1 93 ? -8.173 -7.156 -5.803 1.00 75.19 93 ASP A N 1
ATOM 711 C CA . ASP A 1 93 ? -7.013 -6.608 -6.495 1.00 75.19 93 ASP A CA 1
ATOM 712 C C . ASP A 1 93 ? -7.482 -5.522 -7.464 1.00 75.19 93 ASP A C 1
ATOM 714 O O . ASP A 1 93 ? -8.326 -5.782 -8.322 1.00 75.19 93 ASP A O 1
ATOM 718 N N . PHE A 1 94 ? -6.983 -4.299 -7.294 1.00 78.94 94 PHE A N 1
ATOM 719 C CA . PHE A 1 94 ? -7.288 -3.201 -8.211 1.00 78.94 94 PHE A CA 1
ATOM 720 C C . PHE A 1 94 ? -6.456 -3.318 -9.500 1.00 78.94 94 PHE A C 1
ATOM 722 O O . PHE A 1 94 ? -6.847 -2.782 -10.534 1.00 78.94 94 PHE A O 1
ATOM 729 N N . GLY A 1 95 ? -5.361 -4.092 -9.468 1.00 81.50 95 GLY A N 1
ATOM 730 C CA . GLY A 1 95 ? -4.563 -4.437 -10.638 1.00 81.50 95 GLY A CA 1
ATOM 731 C C . GLY A 1 95 ? -3.844 -3.253 -11.281 1.00 81.50 95 GLY A C 1
ATOM 732 O O . GLY A 1 95 ? -3.421 -3.374 -12.428 1.00 81.50 95 GLY A O 1
ATOM 733 N N . SER A 1 96 ? -3.687 -2.127 -10.578 1.00 84.12 96 SER A N 1
ATOM 734 C CA . SER A 1 96 ? -3.112 -0.886 -11.116 1.00 84.12 96 SER A CA 1
ATOM 735 C C . SER A 1 96 ? -1.617 -1.003 -11.429 1.00 84.12 96 SER A C 1
ATOM 737 O O . SER A 1 96 ? -1.081 -0.266 -12.264 1.00 84.12 96 SER A O 1
ATOM 739 N N . LEU A 1 97 ? -0.922 -1.935 -10.770 1.00 86.44 97 LEU A N 1
ATOM 740 C CA . LEU A 1 97 ? 0.455 -2.289 -11.111 1.00 86.44 97 LEU A CA 1
ATOM 741 C C . LEU A 1 97 ? 0.560 -3.015 -12.460 1.00 86.44 97 LEU A C 1
ATOM 743 O O . LEU A 1 97 ? 1.502 -2.763 -13.199 1.00 86.44 97 LEU A O 1
ATOM 747 N N . VAL A 1 98 ? -0.383 -3.907 -12.778 1.00 83.44 98 VAL A N 1
ATOM 748 C CA . VAL A 1 98 ? -0.323 -4.772 -13.976 1.00 83.44 98 VAL A CA 1
ATOM 749 C C . VAL A 1 98 ? -0.995 -4.111 -15.170 1.00 83.44 98 VAL A C 1
ATOM 751 O O . VAL A 1 98 ? -0.491 -4.122 -16.292 1.00 83.44 98 VAL A O 1
ATOM 754 N N . HIS A 1 99 ? -2.164 -3.539 -14.936 1.00 76.19 99 HIS A N 1
ATOM 755 C CA . HIS A 1 99 ? -2.874 -2.761 -15.921 1.00 76.19 99 HIS A CA 1
ATOM 756 C C . HIS A 1 99 ? -2.431 -1.325 -15.728 1.00 76.19 99 HIS A C 1
ATOM 758 O O . HIS A 1 99 ? -2.635 -0.750 -14.662 1.00 76.19 99 HIS A O 1
ATOM 764 N N . ASN A 1 100 ? -1.833 -0.727 -16.760 1.00 59.44 100 ASN A N 1
ATOM 765 C CA . ASN A 1 100 ? -1.662 0.716 -16.816 1.00 59.44 100 ASN A CA 1
ATOM 766 C C . ASN A 1 100 ? -3.045 1.371 -16.943 1.00 59.44 100 ASN A C 1
ATOM 768 O O . ASN A 1 100 ? -3.393 1.881 -18.003 1.00 59.44 100 ASN A O 1
ATOM 772 N N . SER A 1 101 ? -3.870 1.265 -15.895 1.00 52.47 101 SER A N 1
ATOM 773 C CA . SER A 1 101 ? -5.161 1.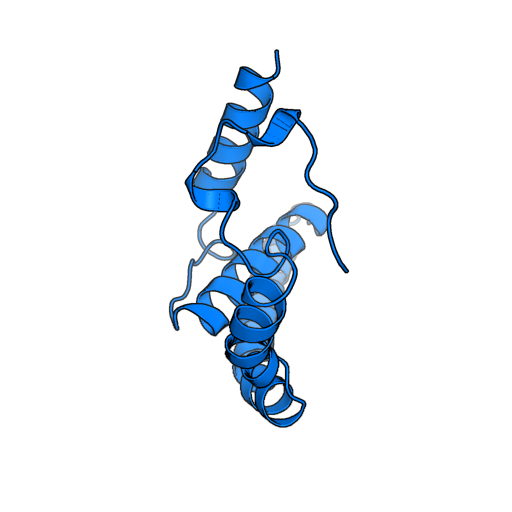921 -15.814 1.00 52.47 101 SER A CA 1
ATOM 774 C C . SER A 1 101 ? -4.858 3.407 -15.861 1.00 52.47 101 SER A C 1
ATOM 776 O O . SER A 1 101 ? -4.333 3.974 -14.891 1.00 52.47 101 SER A O 1
ATOM 778 N N . SER A 1 102 ? -5.155 4.025 -17.000 1.00 56.44 102 SER A N 1
ATOM 779 C CA . SER A 1 102 ? -5.144 5.474 -17.099 1.00 56.44 102 SER A CA 1
ATOM 780 C C . SER A 1 102 ? -6.102 6.068 -16.072 1.00 56.44 102 SER A C 1
ATOM 782 O O . SER A 1 102 ? -5.834 7.164 -15.631 1.00 56.44 102 SER A O 1
ATOM 784 N N . ASP A 1 103 ? -7.084 5.315 -15.559 1.00 59.91 103 ASP A N 1
ATOM 785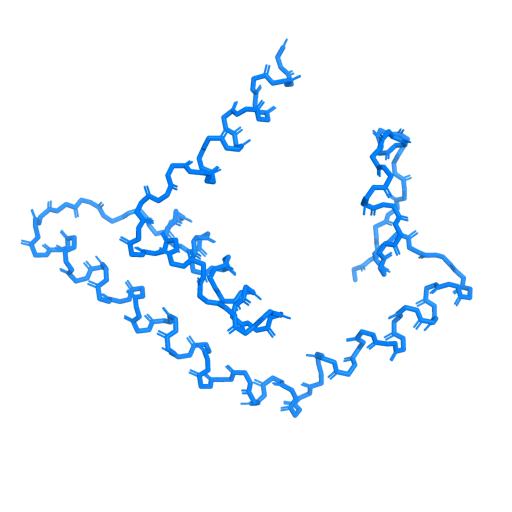 C CA . ASP A 1 103 ? -8.060 5.711 -14.540 1.00 59.91 103 ASP A CA 1
ATOM 786 C C . ASP A 1 103 ? -7.513 6.613 -13.424 1.00 59.91 103 ASP A C 1
ATOM 788 O O . ASP A 1 103 ? -8.102 7.652 -13.165 1.00 59.91 103 ASP A O 1
ATOM 792 N N . LEU A 1 104 ? -6.388 6.283 -12.771 1.00 59.44 104 LEU A N 1
ATOM 793 C CA . LEU A 1 104 ? -5.815 7.151 -11.725 1.00 59.44 104 LEU A CA 1
ATOM 794 C C . LEU A 1 104 ? -5.147 8.411 -12.292 1.00 59.44 104 LEU A C 1
ATOM 796 O O . LEU A 1 104 ? -5.212 9.469 -11.670 1.00 59.44 104 LEU A O 1
ATOM 800 N N . ALA A 1 105 ? -4.499 8.302 -13.450 1.00 63.56 105 ALA A N 1
ATOM 801 C CA . ALA A 1 105 ? -3.928 9.447 -14.154 1.00 63.56 105 ALA A CA 1
ATOM 802 C C . ALA A 1 105 ? -5.029 10.361 -14.724 1.00 63.56 105 ALA A C 1
ATOM 804 O O . ALA A 1 105 ? -4.892 11.576 -14.662 1.00 63.56 105 ALA A O 1
ATOM 805 N N . ASP A 1 106 ? -6.139 9.788 -15.183 1.00 62.91 106 ASP A N 1
ATOM 806 C CA . ASP A 1 106 ? -7.323 10.453 -15.716 1.00 62.91 106 ASP A CA 1
ATOM 807 C C . ASP A 1 106 ? -8.085 11.160 -14.592 1.00 62.91 106 ASP A C 1
ATOM 809 O O . ASP A 1 106 ? -8.493 12.307 -14.755 1.00 62.91 106 ASP A O 1
ATOM 813 N N . LEU A 1 107 ? -8.210 10.530 -13.416 1.00 58.38 107 LEU A N 1
ATOM 814 C CA . LEU A 1 107 ? -8.789 11.157 -12.224 1.00 58.38 107 LEU A CA 1
ATOM 815 C C . LEU A 1 107 ? -7.936 12.340 -11.754 1.00 58.38 107 LEU A C 1
ATOM 817 O O . LEU A 1 107 ? -8.482 13.389 -11.425 1.00 58.38 107 LEU A O 1
ATOM 821 N N . MET A 1 108 ? -6.607 12.195 -11.769 1.00 65.38 108 MET A N 1
ATOM 822 C CA . MET A 1 108 ? -5.686 13.276 -11.407 1.00 65.38 108 MET A CA 1
ATOM 823 C C . MET A 1 108 ? -5.688 14.421 -12.429 1.00 65.38 108 MET A C 1
ATOM 825 O O . MET A 1 108 ? -5.771 15.585 -12.039 1.00 65.38 108 MET A O 1
ATOM 829 N N . ALA A 1 109 ? -5.678 14.106 -13.725 1.00 69.25 109 ALA A N 1
ATOM 830 C CA . ALA A 1 109 ? -5.771 15.095 -14.795 1.00 69.25 109 ALA A CA 1
ATOM 831 C C . ALA A 1 109 ? -7.113 15.843 -14.761 1.00 69.25 109 ALA A C 1
ATOM 833 O O . ALA A 1 109 ? -7.155 17.056 -14.955 1.00 69.25 109 ALA A O 1
ATOM 834 N N . TRP A 1 110 ? -8.212 15.143 -14.463 1.00 59.72 110 TRP A N 1
ATOM 835 C CA . TRP A 1 110 ? -9.527 15.756 -14.285 1.00 59.72 110 TRP A CA 1
ATOM 836 C C . TRP A 1 110 ? -9.572 16.684 -13.065 1.00 59.72 110 TRP A C 1
ATOM 838 O O . TRP A 1 110 ? -10.149 17.766 -13.152 1.00 59.72 110 TRP A O 1
ATOM 848 N N . THR A 1 111 ? -8.927 16.319 -11.949 1.00 64.69 111 THR A N 1
ATOM 849 C CA . THR A 1 111 ? -8.844 17.206 -10.776 1.00 64.69 111 THR A CA 1
ATOM 850 C C . THR A 1 111 ? -7.993 18.446 -11.035 1.00 64.69 111 THR A C 1
ATOM 852 O O . THR A 1 111 ? -8.405 19.539 -10.660 1.00 64.69 111 THR A O 1
ATOM 855 N N . GLU A 1 112 ? -6.865 18.312 -11.738 1.00 71.88 112 GLU A N 1
ATOM 856 C CA . GLU A 1 112 ? -6.026 19.457 -12.118 1.00 71.88 112 GLU A CA 1
ATOM 857 C C . GLU A 1 112 ? -6.759 20.398 -13.090 1.00 71.88 112 GLU A C 1
ATOM 859 O O . GLU A 1 112 ? -6.667 21.615 -12.953 1.00 71.88 112 GLU A O 1
ATOM 864 N N . ALA A 1 113 ? -7.551 19.853 -14.020 1.00 65.94 113 ALA A N 1
ATOM 865 C CA . ALA A 1 113 ? -8.359 20.632 -14.961 1.00 65.94 113 ALA A CA 1
ATOM 866 C C . ALA A 1 113 ? -9.569 21.341 -14.320 1.00 65.94 113 ALA A C 1
ATOM 868 O O . ALA A 1 113 ? -10.124 22.259 -14.919 1.00 65.94 113 ALA A O 1
ATOM 869 N N . MET A 1 114 ? -10.009 20.921 -13.130 1.00 49.59 114 MET A N 1
ATOM 870 C CA . MET A 1 114 ? -11.081 21.593 -12.383 1.00 49.59 114 MET A CA 1
ATOM 871 C C . MET A 1 114 ? -10.579 22.703 -11.458 1.00 49.59 114 MET A C 1
ATOM 873 O O . MET A 1 114 ? -11.378 23.533 -11.023 1.00 49.59 114 MET A O 1
ATOM 877 N N . GLU A 1 115 ? -9.287 22.706 -11.134 1.00 56.88 115 GLU A N 1
ATOM 878 C CA . GLU A 1 115 ? -8.655 23.735 -10.302 1.00 56.88 115 GLU A CA 1
ATOM 879 C C . GLU A 1 115 ? -8.100 24.920 -11.122 1.00 56.88 115 GLU A C 1
ATOM 881 O O . GLU A 1 115 ? -7.674 25.916 -10.531 1.00 56.88 115 GLU A O 1
ATOM 886 N N . SER A 1 116 ? -8.150 24.847 -12.462 1.00 43.19 116 SER A N 1
ATOM 887 C CA . SER A 1 116 ? -7.792 25.918 -13.413 1.00 43.19 116 SER A CA 1
ATOM 888 C C . SER A 1 116 ? -9.000 26.702 -13.919 1.00 43.19 116 SER A C 1
ATOM 890 O O . SER A 1 116 ? -8.911 27.949 -13.985 1.00 43.19 116 SER A O 1
#

Organism: NCBI:txid1333877

Solvent-accessible surface area (backbone atoms only — not comparable to full-atom values): 6919 Å² total; per-residue (Å²): 137,78,59,79,89,56,85,86,61,77,82,47,81,85,70,60,76,39,62,52,57,38,56,75,72,56,21,53,52,41,43,65,69,52,49,63,73,70,31,72,70,41,53,62,66,41,45,67,60,49,52,54,50,50,50,54,50,51,54,50,50,50,53,35,55,75,70,71,46,88,82,59,61,73,61,49,52,52,28,47,51,51,28,47,50,33,35,72,75,70,73,38,81,68,46,46,71,79,41,84,59,55,64,6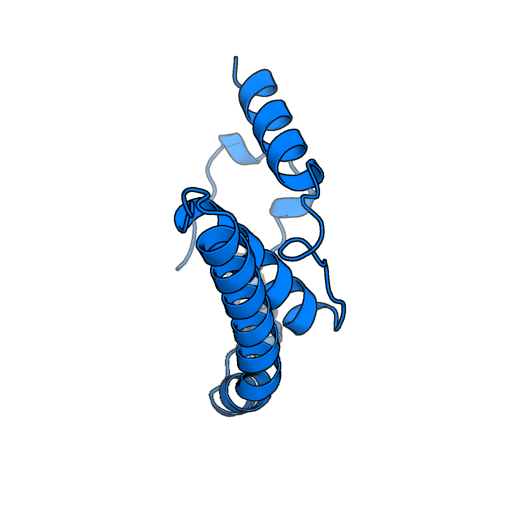6,58,50,53,48,50,51,52,57,63,71,76,110

Radius of gyration: 17.96 Å; Cα contacts (8 Å, |Δi|>4): 70; chains: 1; bounding box: 36×38×43 Å

Secondary structure (DSSP, 8-state):
------GGGTT-TTTTTSTTT--HHHHHHHHHHHGGGGSHHHHHHHHHHHHHHHHHHHHHHHHHHHHTPPP-HHHHHHHHHHHHHHHHHHS----TTTS--HHHHHHHHHHHHH--